Protein AF-A0A1G7UE76-F1 (afdb_monomer)

Organism: Pseudonocardia oroxyli (NCBI:txid366584)

Solvent-accessible surface area (backbone atoms only — not comparable to full-atom values): 4087 Å² total; per-residue (Å²): 132,86,80,76,61,52,15,80,87,30,72,38,67,4,31,18,75,86,27,76,40,68,9,32,45,86,76,60,66,92,57,93,84,59,73,47,52,18,81,86,30,73,39,68,8,27,18,76,68,21,61,44,68,11,36,29,79,79,63,86,61,100,71,77,95,65,86,126

Radius of gyration: 14.11 Å; Cα contacts (8 Å, |Δi|>4): 116; chains: 1; bounding box: 38×15×41 Å

Mean predicted aligned error: 10.27 Å

Sequence (68 aa):
MSTTTVCPDCTGSGSCDTCDGYGTAPGTHPVAGDSQDCPACLGDGVCPGCHGTGIPCTATTPMETSCH

Structure (mmCIF, N/CA/C/O backbone):
data_AF-A0A1G7UE76-F1
#
_entry.id   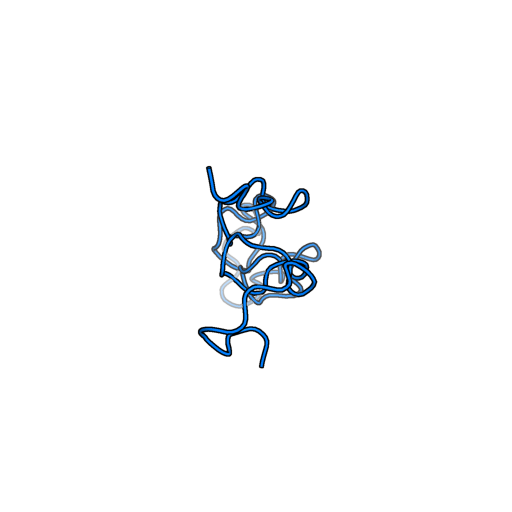AF-A0A1G7UE76-F1
#
loop_
_atom_site.group_PDB
_atom_site.id
_atom_site.type_symbol
_atom_site.label_atom_id
_atom_site.label_alt_id
_atom_site.label_comp_id
_atom_site.label_asym_id
_atom_site.label_entity_id
_atom_site.label_seq_id
_atom_site.pdbx_PDB_ins_code
_atom_site.Cartn_x
_atom_site.Cartn_y
_atom_site.Cartn_z
_atom_site.occupancy
_atom_site.B_iso_or_equiv
_atom_site.auth_seq_id
_atom_site.auth_comp_id
_atom_site.auth_asym_id
_atom_site.auth_atom_id
_atom_site.pdbx_PDB_model_num
ATOM 1 N N . MET A 1 1 ? -19.349 7.325 20.501 1.00 38.88 1 MET A N 1
ATOM 2 C CA . MET A 1 1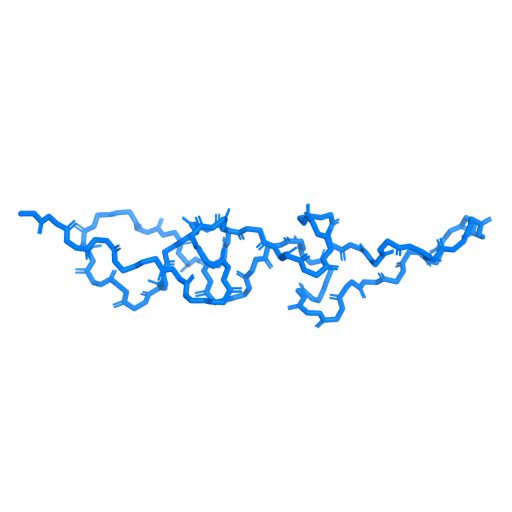 ? -18.119 7.518 19.710 1.00 38.88 1 MET A CA 1
ATOM 3 C C . MET A 1 1 ? -17.925 6.246 18.917 1.00 38.88 1 MET A C 1
ATOM 5 O O . MET A 1 1 ? -17.626 5.227 19.523 1.00 38.88 1 MET A O 1
ATOM 9 N N . SER A 1 2 ? -18.233 6.257 17.623 1.00 46.62 2 SER A N 1
ATOM 10 C CA . SER A 1 2 ? -18.002 5.089 16.773 1.00 46.62 2 SER A CA 1
ATOM 11 C C . SER A 1 2 ? -16.494 4.948 16.611 1.00 46.62 2 SER A C 1
ATOM 13 O O . SER A 1 2 ? -15.860 5.795 15.989 1.00 46.62 2 SER A O 1
ATOM 15 N N . THR A 1 3 ? -15.900 3.957 17.270 1.00 50.84 3 THR A N 1
ATOM 16 C CA . THR A 1 3 ? -14.484 3.630 17.111 1.00 50.84 3 THR A CA 1
ATOM 17 C C . THR A 1 3 ? -14.321 2.967 15.755 1.00 50.84 3 THR A C 1
ATOM 19 O O . THR A 1 3 ? -14.384 1.745 15.646 1.00 50.84 3 THR A O 1
ATOM 22 N N . THR A 1 4 ? -14.182 3.776 14.707 1.00 62.03 4 THR A N 1
ATOM 23 C CA . THR A 1 4 ? -13.713 3.295 13.412 1.00 62.03 4 THR A CA 1
ATOM 24 C C . THR A 1 4 ? -12.289 2.803 13.630 1.00 62.03 4 THR A C 1
ATOM 26 O O . THR A 1 4 ? -11.360 3.601 13.749 1.00 62.03 4 THR A O 1
ATOM 29 N N . TH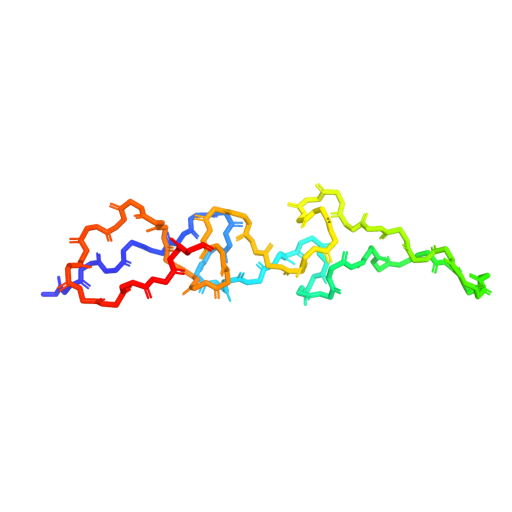R A 1 5 ? -12.120 1.493 13.795 1.00 74.19 5 THR A N 1
ATOM 30 C CA . THR A 1 5 ? -10.797 0.877 13.811 1.00 74.19 5 THR A CA 1
ATOM 31 C C . THR A 1 5 ? -10.184 1.146 12.446 1.00 74.19 5 THR A C 1
ATOM 33 O O . THR A 1 5 ? -10.664 0.621 11.450 1.00 74.19 5 THR A O 1
ATOM 36 N N . VAL A 1 6 ? -9.181 2.018 12.381 1.00 78.12 6 VAL A N 1
ATOM 37 C CA . VAL A 1 6 ? -8.414 2.232 11.151 1.00 78.12 6 VAL A CA 1
ATOM 38 C C . VAL A 1 6 ? -7.637 0.964 10.830 1.00 78.12 6 VAL A C 1
ATOM 40 O O . VAL A 1 6 ? -7.207 0.248 11.738 1.00 78.12 6 VAL A O 1
ATOM 43 N N . CYS A 1 7 ? -7.481 0.651 9.548 1.00 78.69 7 CYS A N 1
ATOM 44 C CA . CYS A 1 7 ? -6.710 -0.522 9.170 1.00 78.69 7 CYS A CA 1
ATOM 45 C C . CYS A 1 7 ? -5.244 -0.291 9.562 1.00 78.69 7 CYS A C 1
ATOM 47 O O . CYS A 1 7 ? -4.676 0.728 9.164 1.00 78.69 7 CYS A O 1
ATOM 49 N N . PRO A 1 8 ? -4.639 -1.189 10.360 1.00 74.88 8 PRO A N 1
ATOM 50 C CA . PRO A 1 8 ? -3.284 -0.995 10.863 1.00 74.88 8 PRO A CA 1
ATOM 51 C C . PRO A 1 8 ? -2.241 -1.066 9.745 1.00 74.88 8 PRO A C 1
ATOM 53 O O . PRO A 1 8 ? -1.224 -0.390 9.838 1.00 74.88 8 PRO A O 1
ATOM 56 N N . ASP A 1 9 ? -2.522 -1.821 8.679 1.00 74.38 9 ASP A N 1
ATOM 57 C CA . ASP A 1 9 ? -1.610 -2.017 7.549 1.00 74.38 9 ASP A CA 1
ATOM 58 C C . ASP A 1 9 ? -1.493 -0.783 6.649 1.00 74.38 9 ASP A C 1
ATOM 60 O O . ASP A 1 9 ? -0.467 -0.594 6.008 1.00 74.38 9 ASP A O 1
ATOM 64 N N . CYS A 1 10 ? -2.544 0.043 6.591 1.00 74.88 10 CYS A N 1
ATOM 65 C CA . CYS A 1 10 ? -2.581 1.295 5.828 1.00 74.88 10 CYS A CA 1
ATOM 66 C C . CYS A 1 10 ? -2.707 2.533 6.723 1.00 74.88 10 CYS A C 1
ATOM 68 O O . CYS A 1 10 ? -2.918 3.629 6.224 1.00 74.88 10 CYS A O 1
ATOM 70 N N . THR A 1 11 ? -2.677 2.376 8.051 1.00 81.62 11 THR A N 1
ATOM 71 C CA . THR A 1 11 ? -2.986 3.417 9.057 1.00 81.62 11 THR A CA 1
ATOM 72 C C . THR A 1 11 ? -4.226 4.280 8.761 1.00 81.62 11 THR A C 1
ATOM 74 O O . THR A 1 11 ? -4.321 5.428 9.187 1.00 81.62 11 THR A O 1
ATOM 77 N N . GLY A 1 12 ? -5.217 3.731 8.053 1.00 77.94 12 GLY A N 1
ATOM 78 C CA . GLY A 1 12 ? -6.403 4.480 7.622 1.00 77.94 12 GLY A CA 1
ATOM 79 C C . GLY A 1 12 ? -6.302 5.176 6.262 1.00 77.94 12 GLY A C 1
ATOM 80 O O . GLY A 1 12 ? -7.303 5.703 5.792 1.00 77.94 12 GLY A O 1
ATOM 81 N N . SER A 1 13 ? -5.140 5.146 5.610 1.00 83.56 13 SER A N 1
ATOM 82 C CA . SER A 1 13 ? -4.884 5.747 4.294 1.00 83.56 13 SER A CA 1
ATOM 83 C C . SER A 1 13 ? -5.645 5.054 3.159 1.00 83.56 13 SER A C 1
ATOM 85 O O . SER A 1 13 ? -5.993 5.680 2.162 1.00 83.56 13 SER A O 1
ATOM 87 N N . GLY A 1 14 ? -5.881 3.742 3.270 1.00 80.75 14 GLY A N 1
ATOM 88 C CA . GLY A 1 14 ? -6.440 2.936 2.175 1.00 80.75 14 GLY A CA 1
ATOM 89 C C . GLY A 1 14 ? -5.411 2.565 1.103 1.00 80.75 14 GLY A C 1
ATOM 90 O O . GLY A 1 14 ? -5.492 1.493 0.507 1.00 80.75 14 GLY A O 1
ATOM 91 N N . SER A 1 15 ? -4.400 3.404 0.907 1.00 87.12 15 SER A N 1
ATOM 92 C CA . SER A 1 15 ? -3.350 3.219 -0.092 1.00 87.12 15 SER A CA 1
ATOM 93 C C . SER A 1 15 ? -2.222 2.328 0.425 1.00 87.12 15 SER A C 1
ATOM 95 O O . SER A 1 15 ? -2.011 2.197 1.630 1.00 87.12 15 SER A O 1
ATOM 97 N N . CYS A 1 16 ? -1.493 1.692 -0.489 1.00 85.50 16 CYS A N 1
ATOM 98 C CA . CYS A 1 16 ? -0.271 0.982 -0.147 1.00 85.50 16 CYS A CA 1
ATOM 99 C C . CYS A 1 16 ? 0.862 1.984 0.091 1.00 85.50 16 CYS A C 1
ATOM 101 O O . CYS A 1 16 ? 1.371 2.581 -0.857 1.00 85.50 16 CYS A O 1
ATOM 103 N N . ASP A 1 17 ? 1.291 2.118 1.345 1.00 82.38 17 ASP A N 1
ATOM 104 C CA . ASP A 1 17 ? 2.340 3.066 1.746 1.00 82.38 17 ASP A CA 1
ATOM 105 C C . ASP A 1 17 ? 3.697 2.766 1.089 1.00 82.38 17 ASP A C 1
ATOM 107 O O . ASP A 1 17 ? 4.510 3.655 0.874 1.00 82.38 17 ASP A O 1
ATOM 111 N N . THR A 1 18 ? 3.953 1.507 0.721 1.00 78.81 18 THR A N 1
ATOM 112 C CA . THR A 1 18 ? 5.224 1.094 0.095 1.00 78.81 18 THR A CA 1
ATOM 113 C C . THR A 1 18 ? 5.387 1.621 -1.332 1.00 78.81 18 THR A C 1
ATOM 115 O O . THR A 1 18 ? 6.508 1.740 -1.823 1.00 78.81 18 THR A O 1
ATOM 118 N N . CYS A 1 19 ? 4.282 1.917 -2.011 1.00 80.56 19 CYS A N 1
ATOM 119 C CA . CYS A 1 19 ? 4.288 2.501 -3.348 1.00 80.56 19 CYS A CA 1
ATOM 120 C C . CYS A 1 19 ? 3.481 3.791 -3.418 1.00 80.56 19 CYS A C 1
ATOM 122 O O . CYS A 1 19 ? 3.060 4.146 -4.509 1.00 80.56 19 CYS A O 1
ATOM 124 N N . ASP A 1 20 ? 3.211 4.449 -2.288 1.00 82.94 20 ASP A N 1
ATOM 125 C CA . ASP A 1 20 ? 2.422 5.686 -2.215 1.00 82.94 20 ASP A CA 1
ATOM 126 C C . ASP A 1 20 ? 1.080 5.630 -2.979 1.00 82.94 20 ASP A C 1
ATOM 128 O O . ASP A 1 20 ? 0.602 6.632 -3.507 1.00 82.94 20 ASP A O 1
ATOM 132 N N . GLY A 1 21 ? 0.466 4.447 -3.081 1.00 82.50 21 GLY A N 1
ATOM 133 C CA . GLY A 1 21 ? -0.776 4.264 -3.835 1.00 82.50 21 GLY A CA 1
ATOM 134 C C . GLY A 1 21 ? -0.630 4.008 -5.340 1.00 82.50 21 GLY A C 1
ATOM 135 O O . GLY A 1 21 ? -1.630 3.759 -6.006 1.00 82.50 21 GLY A O 1
ATOM 136 N N . TYR A 1 22 ? 0.581 4.042 -5.901 1.00 83.06 22 TYR A N 1
ATOM 137 C CA . TYR A 1 22 ? 0.797 3.922 -7.349 1.00 83.06 22 TYR A CA 1
ATOM 138 C C . TYR A 1 22 ? 0.681 2.492 -7.886 1.00 83.06 22 TYR A C 1
ATOM 140 O O . TYR A 1 22 ? 0.540 2.306 -9.090 1.00 83.06 2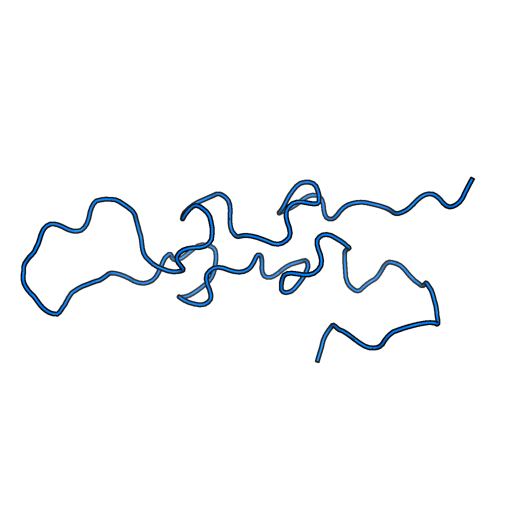2 TYR A O 1
ATOM 148 N N . GLY A 1 23 ? 0.809 1.481 -7.026 1.00 80.31 23 GLY A N 1
ATOM 149 C CA . GLY A 1 23 ? 0.832 0.072 -7.436 1.00 80.31 23 GLY A CA 1
ATOM 150 C C . GLY A 1 23 ? 2.175 -0.395 -7.982 1.00 80.31 23 GLY A C 1
ATOM 151 O O . GLY A 1 23 ? 2.451 -1.586 -7.990 1.00 80.31 23 GLY A O 1
ATOM 152 N N . THR A 1 24 ? 3.080 0.519 -8.318 1.00 83.06 24 THR A N 1
ATOM 153 C CA . THR A 1 24 ? 4.410 0.211 -8.858 1.00 83.06 24 THR A CA 1
ATOM 154 C C . THR A 1 24 ? 5.512 0.742 -7.947 1.00 83.06 24 THR A C 1
ATOM 156 O O . THR A 1 24 ? 5.355 1.801 -7.340 1.00 83.06 24 THR A O 1
ATOM 159 N N . ALA A 1 25 ? 6.644 0.043 -7.854 1.00 73.50 25 ALA A N 1
ATOM 160 C CA . ALA A 1 25 ? 7.750 0.464 -6.996 1.00 73.50 25 ALA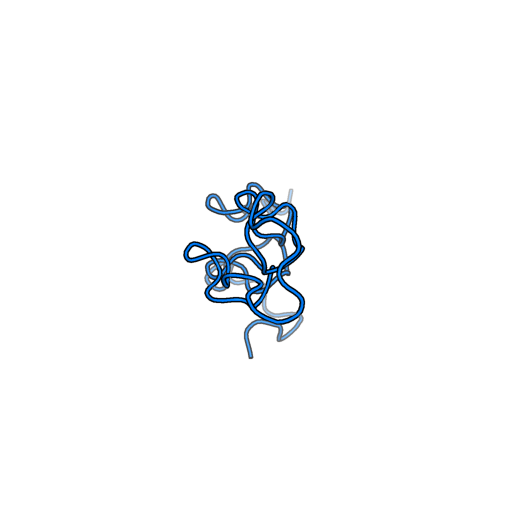 A CA 1
ATOM 161 C C . ALA A 1 25 ? 8.394 1.792 -7.477 1.00 73.50 25 ALA A C 1
ATOM 163 O O . ALA A 1 25 ? 8.819 1.881 -8.635 1.00 73.50 25 ALA A O 1
ATOM 164 N N . PRO A 1 26 ? 8.536 2.818 -6.611 1.00 62.69 26 PRO A N 1
ATOM 165 C CA . PRO A 1 26 ? 9.225 4.056 -6.965 1.00 62.69 26 PRO A CA 1
ATOM 166 C C . PRO A 1 26 ? 10.733 3.789 -7.075 1.00 62.69 26 PRO A C 1
ATOM 168 O O . PRO A 1 26 ? 11.430 3.648 -6.075 1.00 62.69 26 PRO A O 1
ATOM 171 N N . GLY A 1 27 ? 11.249 3.681 -8.301 1.00 58.38 27 GLY A N 1
ATOM 172 C CA . GLY A 1 27 ? 12.688 3.506 -8.542 1.00 58.38 27 GLY A CA 1
ATOM 173 C C . GLY A 1 27 ? 13.070 2.536 -9.656 1.00 58.38 27 GLY A C 1
ATOM 174 O O . GLY A 1 27 ? 14.254 2.440 -9.982 1.00 58.38 27 GLY A O 1
ATOM 175 N N . THR A 1 28 ? 12.120 1.843 -10.290 1.00 53.41 28 THR A N 1
ATOM 176 C CA . THR A 1 28 ? 12.431 1.104 -11.520 1.00 53.41 28 THR A CA 1
ATOM 177 C C . THR A 1 28 ? 12.632 2.104 -12.655 1.00 53.41 28 THR A C 1
ATOM 179 O O . THR A 1 28 ? 11.691 2.679 -13.198 1.00 53.41 28 THR A O 1
ATOM 182 N N . HIS A 1 29 ? 13.905 2.381 -12.923 1.00 47.72 29 HIS A N 1
ATOM 183 C CA . HIS A 1 29 ? 14.417 3.234 -13.988 1.00 47.72 29 HIS A CA 1
ATOM 184 C C . HIS A 1 29 ? 13.717 3.009 -15.348 1.00 47.72 29 HIS A C 1
ATOM 186 O O . HIS A 1 29 ? 13.272 1.899 -15.631 1.00 47.72 29 HIS A O 1
ATOM 192 N N . PRO A 1 30 ? 13.669 4.038 -16.219 1.00 50.47 30 PRO A N 1
ATOM 193 C CA . PRO A 1 30 ? 12.893 4.056 -17.457 1.00 50.47 30 PRO A CA 1
ATOM 194 C C . PRO A 1 30 ? 13.547 3.203 -18.551 1.00 50.47 30 PRO A C 1
ATOM 196 O O . PRO A 1 30 ? 14.089 3.713 -19.528 1.00 50.47 30 PRO A O 1
ATOM 199 N N . VAL A 1 31 ? 13.482 1.887 -18.412 1.00 51.03 31 VAL A N 1
ATOM 200 C CA . VAL A 1 31 ? 13.312 1.018 -19.574 1.00 51.03 31 VAL A CA 1
ATOM 201 C C . VAL A 1 31 ? 11.809 0.876 -19.746 1.00 51.03 31 VAL A C 1
ATOM 203 O O . VAL A 1 31 ? 11.115 0.339 -18.890 1.00 51.03 31 VAL A O 1
ATOM 206 N N . ALA A 1 32 ? 11.291 1.515 -20.795 1.00 49.12 32 ALA A N 1
ATOM 207 C CA . ALA A 1 32 ? 9.871 1.574 -21.103 1.00 49.1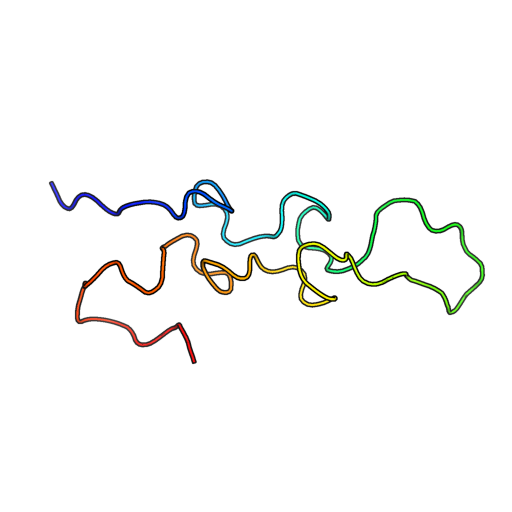2 32 ALA A CA 1
ATOM 208 C C . ALA A 1 32 ? 9.276 0.153 -21.159 1.00 49.12 32 ALA A C 1
ATOM 210 O O . ALA A 1 32 ? 9.462 -0.543 -22.154 1.00 49.12 32 ALA A O 1
ATOM 211 N N . GLY A 1 33 ? 8.590 -0.267 -20.091 1.00 54.84 33 GLY A N 1
ATOM 212 C CA . GLY A 1 33 ? 7.901 -1.559 -20.020 1.00 54.84 33 GLY A CA 1
ATOM 213 C C . GLY A 1 33 ? 8.022 -2.321 -18.696 1.00 54.84 33 GLY A C 1
ATOM 214 O O . GLY A 1 33 ? 7.137 -3.119 -18.419 1.00 54.84 33 GLY A O 1
ATOM 215 N N . ASP A 1 34 ? 9.037 -2.055 -17.865 1.00 57.09 34 ASP A N 1
ATOM 216 C CA . ASP A 1 34 ? 9.321 -2.846 -16.650 1.00 57.09 34 ASP A CA 1
ATOM 217 C C . ASP A 1 34 ? 8.993 -2.086 -15.353 1.00 57.09 34 ASP A C 1
ATOM 219 O O . ASP A 1 34 ? 9.817 -1.963 -14.442 1.00 57.09 34 ASP A O 1
ATOM 223 N N . SER A 1 35 ? 7.787 -1.525 -15.258 1.00 67.50 35 SER A N 1
ATOM 224 C CA . SER A 1 35 ? 7.280 -1.077 -13.961 1.00 67.50 35 SER A CA 1
ATOM 225 C C . SER A 1 35 ? 7.075 -2.315 -13.094 1.00 67.50 35 SER A C 1
ATOM 227 O O . SER A 1 35 ? 6.143 -3.078 -13.323 1.00 67.50 35 SER A O 1
ATOM 229 N N . GLN A 1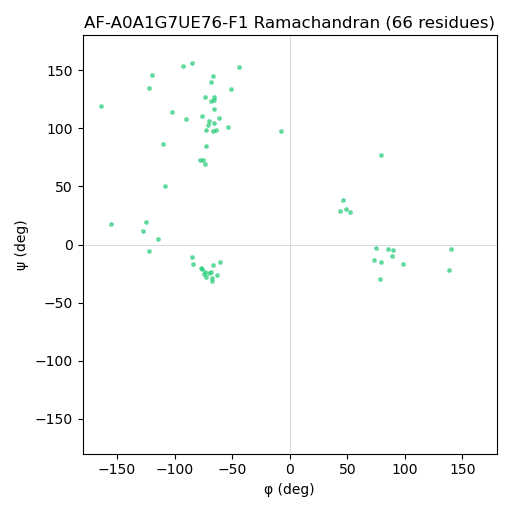 36 ? 7.968 -2.549 -12.131 1.00 76.69 36 GLN A N 1
ATOM 230 C CA . GLN A 1 36 ? 7.803 -3.672 -11.217 1.00 76.69 36 GLN A CA 1
ATOM 231 C C . GLN A 1 36 ? 6.602 -3.386 -10.316 1.00 76.69 36 GLN A C 1
ATOM 233 O O . GLN A 1 36 ? 6.580 -2.370 -9.605 1.00 76.69 36 GLN A O 1
ATOM 238 N N . ASP A 1 37 ? 5.635 -4.300 -10.331 1.00 82.56 37 ASP A N 1
ATOM 239 C CA . ASP A 1 37 ? 4.527 -4.297 -9.388 1.00 82.56 37 ASP A CA 1
ATOM 240 C C . ASP A 1 37 ? 5.078 -4.203 -7.968 1.00 82.56 37 ASP A C 1
ATOM 242 O O . ASP A 1 37 ? 6.038 -4.886 -7.590 1.00 82.56 37 ASP A O 1
ATOM 246 N N . CYS A 1 38 ? 4.490 -3.319 -7.169 1.00 81.12 38 CYS A N 1
ATOM 247 C CA . CYS A 1 38 ? 4.865 -3.194 -5.779 1.00 81.12 38 CYS A CA 1
ATOM 248 C C . CYS A 1 38 ? 4.471 -4.496 -5.067 1.00 81.12 38 CYS A C 1
ATOM 250 O O . CYS A 1 38 ? 3.282 -4.793 -4.964 1.00 81.12 38 CYS A O 1
ATOM 252 N N . PRO A 1 39 ? 5.425 -5.277 -4.530 1.00 79.69 39 PRO A N 1
ATOM 253 C CA . PRO A 1 39 ? 5.121 -6.588 -3.957 1.00 79.69 39 PRO A CA 1
ATOM 254 C C . PRO A 1 39 ? 4.249 -6.499 -2.697 1.00 79.69 39 PRO A C 1
ATOM 256 O O . PRO A 1 39 ? 3.639 -7.490 -2.310 1.00 79.69 39 PRO A O 1
ATOM 259 N N . ALA A 1 40 ? 4.172 -5.324 -2.063 1.00 78.62 40 ALA A N 1
ATOM 260 C CA . ALA A 1 40 ? 3.334 -5.087 -0.891 1.00 78.62 40 ALA A CA 1
ATOM 261 C C . ALA A 1 40 ? 1.836 -4.970 -1.228 1.00 78.62 40 ALA A C 1
ATOM 263 O O . ALA A 1 40 ? 0.998 -5.246 -0.373 1.00 78.62 40 ALA A O 1
ATOM 264 N N . CYS A 1 41 ? 1.495 -4.583 -2.459 1.00 79.94 41 CYS A N 1
ATOM 265 C CA . CYS A 1 41 ? 0.114 -4.497 -2.949 1.00 79.94 41 CYS A CA 1
ATOM 266 C C . CYS A 1 41 ? -0.112 -5.244 -4.264 1.00 79.94 41 CYS A C 1
ATOM 268 O O . CYS A 1 41 ? -1.142 -5.052 -4.891 1.00 79.94 41 CYS A O 1
ATOM 270 N N . LEU A 1 42 ? 0.848 -6.071 -4.687 1.00 82.00 42 LEU A N 1
ATOM 271 C CA . LEU A 1 42 ? 0.791 -6.898 -5.895 1.00 82.00 42 LEU A CA 1
ATOM 272 C C . LEU A 1 42 ? 0.432 -6.135 -7.184 1.00 82.00 42 LEU A C 1
ATOM 274 O O . LEU A 1 42 ? -0.121 -6.728 -8.102 1.00 82.00 42 LEU A O 1
ATOM 278 N N . GLY A 1 43 ? 0.754 -4.842 -7.267 1.00 82.06 43 GLY A N 1
ATOM 279 C CA . GLY A 1 43 ? 0.404 -4.022 -8.433 1.00 82.06 43 GLY A CA 1
ATOM 280 C C . GLY A 1 43 ? -0.856 -3.171 -8.260 1.00 82.06 43 GLY A C 1
ATOM 281 O O . GLY A 1 43 ? -1.036 -2.203 -8.991 1.00 82.06 43 GLY A O 1
ATOM 282 N N . ASP A 1 44 ? -1.707 -3.459 -7.272 1.00 83.94 44 ASP A N 1
ATOM 283 C CA . ASP A 1 44 ? -3.017 -2.805 -7.146 1.00 83.94 44 ASP A CA 1
ATOM 284 C C . ASP A 1 44 ? -2.939 -1.369 -6.606 1.00 83.94 44 ASP A C 1
ATOM 286 O O . ASP A 1 44 ? -3.879 -0.587 -6.737 1.00 83.94 44 ASP A O 1
ATOM 290 N N . GLY A 1 45 ? -1.850 -1.018 -5.920 1.00 83.31 45 GLY A N 1
ATOM 291 C CA . GLY A 1 45 ? -1.676 0.298 -5.291 1.00 83.31 45 GLY A CA 1
ATOM 292 C C . GLY A 1 45 ? -2.526 0.513 -4.042 1.00 83.31 45 GLY A C 1
ATOM 293 O O . GLY A 1 45 ? -2.237 1.397 -3.243 1.00 83.31 45 GLY A O 1
ATOM 294 N N . VAL A 1 46 ? -3.511 -0.338 -3.784 1.00 87.62 46 VAL A N 1
ATOM 295 C CA . VAL A 1 46 ? -4.311 -0.299 -2.560 1.00 87.62 46 VAL A CA 1
ATOM 296 C C . VAL A 1 46 ? -3.724 -1.205 -1.489 1.00 87.62 46 VAL A C 1
ATOM 298 O O . VAL A 1 46 ? -3.039 -2.187 -1.771 1.00 87.62 46 VAL A O 1
ATOM 301 N N . CYS A 1 47 ? -3.980 -0.883 -0.226 1.00 85.00 47 CYS A N 1
ATOM 302 C CA . CYS A 1 47 ? -3.573 -1.769 0.848 1.00 85.00 47 CYS A CA 1
ATOM 303 C C . CYS A 1 47 ? -4.489 -3.005 0.893 1.00 85.00 47 CYS A C 1
ATOM 305 O O . CYS A 1 47 ? -5.709 -2.851 0.994 1.00 85.00 47 CYS A O 1
ATOM 307 N N . PRO A 1 48 ? -3.929 -4.227 0.870 1.00 77.75 48 PRO A N 1
ATOM 308 C CA . PRO A 1 48 ? -4.708 -5.462 0.783 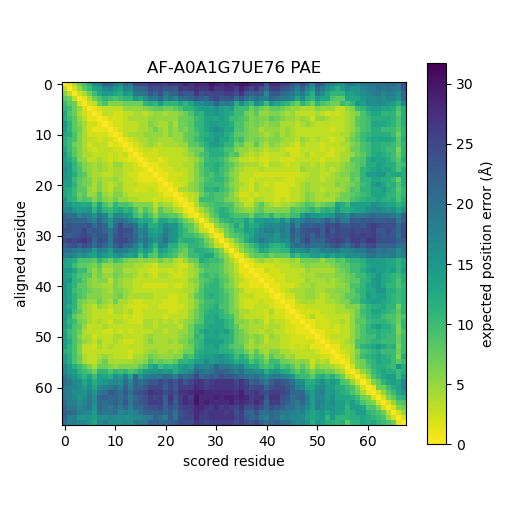1.00 77.75 48 PRO A CA 1
ATOM 309 C C . PRO A 1 48 ? -5.533 -5.753 2.044 1.00 77.75 48 PRO A C 1
ATOM 311 O O . PRO A 1 48 ? -6.550 -6.428 1.966 1.00 77.75 48 PRO A O 1
ATOM 314 N N . GLY A 1 49 ? -5.146 -5.221 3.209 1.00 76.00 49 GLY A N 1
ATOM 315 C CA . GLY A 1 49 ? -5.909 -5.398 4.453 1.00 76.00 49 GLY A CA 1
ATOM 316 C C . GLY A 1 49 ? -7.200 -4.570 4.514 1.00 76.00 49 GLY A C 1
ATOM 317 O O . GLY A 1 49 ? -8.128 -4.916 5.249 1.00 76.00 49 GLY A O 1
ATOM 318 N N . CYS A 1 50 ? -7.259 -3.476 3.747 1.00 81.25 50 CYS A N 1
ATOM 319 C CA . CYS A 1 50 ? -8.376 -2.529 3.720 1.00 81.25 50 CYS A CA 1
ATOM 320 C C . CYS A 1 50 ? -9.005 -2.354 2.325 1.00 81.25 50 CYS A C 1
ATOM 322 O O . CYS A 1 50 ? -10.000 -1.644 2.207 1.00 81.25 50 CYS A O 1
ATOM 324 N N . HIS A 1 51 ? -8.442 -2.961 1.276 1.00 81.00 51 HIS A N 1
ATOM 325 C CA . HIS A 1 51 ? -8.859 -2.826 -0.128 1.00 81.00 51 HIS A CA 1
ATOM 326 C C . HIS A 1 51 ? -9.109 -1.370 -0.567 1.00 81.00 51 HIS A C 1
ATOM 328 O O . HIS A 1 51 ? -10.062 -1.081 -1.284 1.00 81.00 51 HIS A O 1
ATOM 334 N N . GLY A 1 52 ? -8.295 -0.414 -0.106 1.00 80.06 52 GLY A N 1
ATOM 335 C CA . GLY A 1 52 ? -8.481 1.000 -0.467 1.00 80.06 52 GLY A CA 1
ATOM 336 C C . GLY A 1 52 ? -9.403 1.795 0.458 1.00 80.06 52 GLY A C 1
ATOM 337 O O . GLY A 1 52 ? -9.439 3.017 0.368 1.00 80.06 52 GLY A O 1
ATOM 338 N N . THR A 1 53 ? -10.118 1.149 1.381 1.00 80.19 53 THR A N 1
ATOM 339 C CA . THR A 1 53 ? -11.138 1.823 2.208 1.00 80.19 53 THR A CA 1
ATOM 340 C C . THR A 1 53 ? -10.577 2.528 3.446 1.00 80.19 53 THR A C 1
ATOM 342 O O . THR A 1 53 ? -11.268 3.330 4.069 1.00 80.19 53 THR A O 1
ATOM 345 N N . GLY A 1 54 ? -9.345 2.202 3.855 1.00 77.75 54 GLY A N 1
ATOM 346 C CA . GLY A 1 54 ? -8.761 2.680 5.115 1.00 77.75 54 GLY A CA 1
ATOM 347 C C . GLY A 1 54 ? -9.324 1.994 6.370 1.00 77.75 54 GLY A C 1
ATOM 348 O O . GLY A 1 54 ? -8.845 2.225 7.480 1.00 77.75 54 GLY A O 1
ATOM 349 N N . ILE A 1 55 ? -10.302 1.103 6.226 1.00 80.38 55 ILE A N 1
ATOM 350 C CA . ILE A 1 55 ? -10.975 0.417 7.331 1.00 80.38 55 ILE A CA 1
ATOM 351 C C . ILE A 1 55 ? -10.803 -1.096 7.112 1.00 80.38 55 ILE A C 1
ATOM 353 O O . ILE A 1 55 ? -10.930 -1.564 5.983 1.00 80.38 55 ILE A O 1
ATOM 357 N N . PRO A 1 56 ? -10.448 -1.892 8.139 1.00 72.88 56 PRO A N 1
ATOM 358 C CA . PRO A 1 56 ? -10.269 -3.323 7.959 1.00 72.88 56 PRO A CA 1
ATOM 359 C C . PRO A 1 56 ? -11.625 -3.969 7.671 1.00 72.88 56 PRO A C 1
ATOM 361 O O . PRO A 1 56 ? -12.619 -3.643 8.319 1.00 72.88 56 PRO A O 1
ATOM 364 N N . CYS A 1 57 ? -11.662 -4.937 6.754 1.00 66.38 57 CYS A N 1
ATOM 365 C CA . CYS A 1 57 ? -12.905 -5.606 6.339 1.00 66.38 57 CYS A CA 1
ATOM 366 C C . CYS A 1 57 ? -13.635 -6.341 7.485 1.00 66.38 57 CYS A C 1
ATOM 368 O O . CYS A 1 57 ? -14.802 -6.699 7.360 1.00 66.38 57 CYS A O 1
ATOM 370 N N . THR A 1 58 ? -12.964 -6.576 8.616 1.00 61.91 58 THR A N 1
ATOM 371 C CA . THR A 1 58 ? -13.552 -7.170 9.825 1.00 61.91 58 THR A CA 1
ATOM 372 C C . THR A 1 58 ? -14.239 -6.148 10.734 1.00 61.91 58 THR A C 1
ATOM 374 O O . THR A 1 58 ? -14.951 -6.554 11.657 1.00 61.91 58 THR A O 1
ATOM 377 N N . ALA A 1 59 ? -14.068 -4.840 10.493 1.00 57.94 59 ALA A N 1
ATOM 378 C CA . ALA A 1 59 ? -14.770 -3.787 11.215 1.00 57.94 59 ALA A CA 1
ATOM 379 C C . ALA A 1 59 ? -16.260 -3.874 10.874 1.00 57.94 59 ALA A C 1
ATOM 381 O O . ALA A 1 59 ? -16.735 -3.436 9.831 1.00 57.94 59 ALA A O 1
ATOM 382 N N . THR A 1 60 ? -16.988 -4.529 11.767 1.00 49.72 60 THR A N 1
ATOM 383 C CA . THR A 1 60 ? -18.382 -4.928 11.625 1.00 49.72 60 THR A CA 1
ATOM 384 C C . THR A 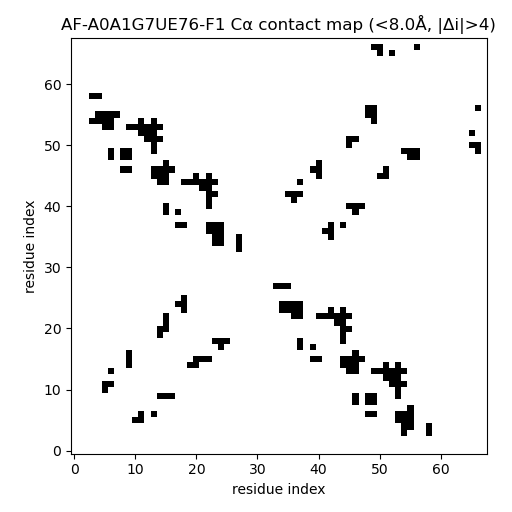1 60 ? -19.304 -3.711 11.754 1.00 49.72 60 THR A C 1
ATOM 386 O O . THR A 1 60 ? -20.027 -3.570 12.737 1.00 49.72 60 THR A O 1
ATOM 389 N N . THR A 1 61 ? -19.288 -2.802 10.781 1.00 51.38 61 THR A N 1
ATOM 390 C CA . THR A 1 61 ? -20.386 -1.852 10.577 1.00 51.38 61 THR A CA 1
ATOM 391 C C . THR A 1 61 ? -21.242 -2.331 9.408 1.00 51.38 61 THR A C 1
ATOM 393 O O . THR A 1 61 ? -20.756 -2.373 8.281 1.00 51.38 61 THR A O 1
ATOM 396 N N . PRO A 1 62 ? -22.510 -2.715 9.648 1.00 52.91 62 PRO A N 1
ATOM 397 C CA . PRO A 1 62 ? -23.434 -3.135 8.606 1.00 52.91 62 PRO A CA 1
ATOM 398 C C . PRO A 1 62 ? -23.980 -1.897 7.893 1.00 52.91 62 PRO A C 1
ATOM 400 O O . PRO A 1 62 ? -25.112 -1.494 8.120 1.00 52.91 62 PRO A O 1
ATOM 403 N N . MET A 1 63 ? -23.155 -1.246 7.087 1.00 49.41 63 MET A N 1
ATOM 404 C CA . MET A 1 63 ? -23.580 -0.294 6.067 1.00 49.41 63 MET A CA 1
ATOM 405 C C . MET A 1 63 ? -22.382 -0.117 5.143 1.00 49.41 63 MET A C 1
ATOM 407 O O . MET A 1 63 ? -21.323 0.298 5.595 1.00 49.41 63 MET A O 1
ATOM 411 N N . GLU A 1 64 ? -22.570 -0.459 3.874 1.00 47.97 64 GLU A N 1
ATOM 412 C CA . GLU A 1 64 ? -21.584 -0.373 2.795 1.00 47.97 64 GLU A CA 1
ATOM 413 C C . GLU A 1 64 ? -20.542 -1.507 2.749 1.00 47.97 64 GLU A C 1
ATOM 415 O O . GLU A 1 64 ? -19.368 -1.378 3.080 1.00 47.97 64 GLU A O 1
ATOM 420 N N . THR A 1 65 ? -21.011 -2.653 2.251 1.00 55.66 65 THR A N 1
ATOM 421 C CA . THR A 1 65 ? -20.380 -3.400 1.150 1.00 55.66 65 THR A CA 1
ATOM 422 C C . THR A 1 65 ? -19.219 -2.652 0.485 1.00 55.66 65 THR A C 1
ATOM 424 O O . THR A 1 65 ? -19.465 -1.825 -0.387 1.00 55.66 65 THR A O 1
ATOM 427 N N . SER A 1 66 ? -17.962 -2.917 0.840 1.00 55.50 66 SER A N 1
ATOM 428 C CA . SER A 1 66 ? -16.817 -2.408 0.053 1.00 55.50 66 SER A CA 1
ATOM 429 C C . SER A 1 66 ? -15.526 -3.223 0.197 1.00 55.50 66 SER A C 1
ATOM 431 O O . SER A 1 66 ? -14.463 -2.742 -0.171 1.00 55.50 66 SER A O 1
ATOM 433 N N . CYS A 1 67 ? -15.593 -4.466 0.680 1.00 51.34 67 CYS A N 1
ATOM 434 C CA . CYS A 1 67 ? -14.553 -5.454 0.379 1.00 51.34 67 CYS A CA 1
ATOM 435 C C . CYS A 1 67 ? -15.205 -6.484 -0.543 1.00 51.34 67 CYS A C 1
ATOM 437 O O . CYS A 1 67 ? -15.823 -7.431 -0.053 1.00 51.34 67 CYS A O 1
ATOM 439 N N . HIS A 1 68 ? -15.196 -6.216 -1.852 1.00 54.38 68 HIS A N 1
ATOM 440 C CA . HIS A 1 68 ? -15.697 -7.143 -2.865 1.00 54.38 68 HIS A CA 1
ATOM 441 C C . HIS A 1 68 ? -14.545 -7.686 -3.705 1.00 54.38 68 HIS A C 1
ATOM 443 O O . HIS A 1 68 ? -13.636 -6.889 -4.019 1.00 54.38 68 HIS A O 1
#

Foldseek 3Di:
DLPQPFQPCCQLQQFRPQCCLQQFHPPPDPPPPDRDGDPCNRSRRGHPQCNSRRGGPPSPDPDDDDPD

Nearest PDB structures (foldseek):
  1exk-assembly1_A  TM=4.490E-01  e=6.162E-04  Escherichia coli

Secondary structure (DSSP, 8-state):
-------TTTTT--B-GGGTTSSB-TT----TT--PBPTTTTTS-B-TTTTTSSS-TTS--SS-----

pLDDT: mean 70.2, std 13.6, range [38.88, 87.62]

InterPro domains:
  IPR036410 Heat shock protein DnaJ, cysteine-rich domain superfamily [SSF57938] (3-55)